Protein AF-A0A2K3MRW0-F1 (afdb_monomer)

pLDDT: mean 88.38, std 7.28, range [48.25, 97.25]

Organism: Trifolium pratense (NCBI:txid57577)

Structure (mmCIF, N/CA/C/O backbone):
data_AF-A0A2K3MRW0-F1
#
_entry.id   AF-A0A2K3MRW0-F1
#
loop_
_atom_site.group_PDB
_atom_site.id
_atom_site.type_symbol
_atom_site.label_atom_id
_atom_site.label_alt_id
_atom_site.label_comp_id
_atom_site.label_asym_id
_atom_site.label_entity_id
_atom_site.label_seq_id
_atom_site.pdbx_PDB_ins_code
_atom_site.Cartn_x
_atom_site.Cartn_y
_atom_site.Cartn_z
_atom_site.occupancy
_atom_site.B_iso_or_equiv
_atom_site.auth_seq_id
_atom_site.auth_comp_id
_atom_site.auth_asym_id
_atom_site.auth_atom_id
_atom_site.pdbx_PDB_model_num
ATOM 1 N N . GLY A 1 1 ? -11.853 4.883 1.555 1.00 48.25 1 GLY A N 1
ATOM 2 C CA . GLY A 1 1 ? -12.498 6.195 1.336 1.00 48.25 1 GLY A CA 1
ATOM 3 C C . GLY A 1 1 ? -14.006 6.086 1.156 1.00 48.25 1 GLY A C 1
ATOM 4 O O . GLY A 1 1 ? -14.474 5.828 0.050 1.00 48.25 1 GLY A O 1
ATOM 5 N N . LEU A 1 2 ? -14.776 6.266 2.235 1.00 55.50 2 LEU A N 1
ATOM 6 C CA . LEU A 1 2 ? -16.249 6.234 2.202 1.00 55.50 2 LEU A CA 1
ATOM 7 C C . LEU A 1 2 ? -16.868 7.570 1.743 1.00 55.50 2 LEU A C 1
ATOM 9 O O . LEU A 1 2 ? -18.012 7.593 1.295 1.00 55.50 2 LEU A O 1
ATOM 13 N N . THR A 1 3 ? -16.109 8.669 1.778 1.00 68.56 3 THR A N 1
ATOM 14 C CA . THR A 1 3 ? -16.558 10.002 1.349 1.00 68.56 3 THR A CA 1
ATOM 15 C C . THR A 1 3 ? -16.039 10.357 -0.047 1.00 68.56 3 THR A C 1
ATOM 17 O O . THR A 1 3 ? -15.028 9.829 -0.513 1.00 68.56 3 THR A O 1
ATOM 20 N N . LYS A 1 4 ? -16.738 11.269 -0.736 1.00 74.50 4 LYS A N 1
ATOM 21 C CA . LYS A 1 4 ? -16.298 11.817 -2.030 1.00 74.50 4 LYS A CA 1
ATOM 22 C C . LYS A 1 4 ? -14.935 12.514 -1.910 1.00 74.50 4 LYS A C 1
ATOM 24 O O . LYS A 1 4 ? -14.082 12.278 -2.754 1.00 74.50 4 LYS A O 1
ATOM 29 N N . ALA A 1 5 ? -14.725 13.270 -0.831 1.00 75.69 5 ALA A N 1
ATOM 30 C CA . ALA A 1 5 ? -13.462 13.948 -0.547 1.00 75.69 5 ALA A CA 1
ATOM 31 C C . ALA A 1 5 ? -12.292 12.958 -0.424 1.00 75.69 5 ALA A C 1
ATOM 33 O O . ALA A 1 5 ? -11.311 13.105 -1.140 1.00 75.69 5 ALA A O 1
ATOM 34 N N . ALA A 1 6 ? -12.443 11.881 0.360 1.00 72.12 6 ALA A N 1
ATOM 35 C CA . ALA A 1 6 ? -11.401 10.858 0.485 1.00 72.12 6 ALA A CA 1
ATOM 36 C C . ALA A 1 6 ? -11.100 10.168 -0.859 1.00 72.12 6 ALA A C 1
ATOM 38 O O . ALA A 1 6 ? -9.961 9.835 -1.164 1.00 72.12 6 ALA A O 1
ATOM 39 N N . LYS A 1 7 ? -12.120 9.952 -1.703 1.00 75.81 7 LYS A N 1
ATOM 40 C CA . LYS A 1 7 ? -11.913 9.387 -3.047 1.00 75.81 7 LYS A CA 1
ATOM 41 C C . LYS A 1 7 ? -11.152 10.341 -3.965 1.00 75.81 7 LYS A C 1
ATOM 43 O O . LYS A 1 7 ? -10.296 9.884 -4.710 1.00 75.81 7 LYS A O 1
ATOM 48 N N . GLU A 1 8 ? -11.482 11.629 -3.940 1.00 82.31 8 GLU A N 1
ATOM 49 C CA . GLU A 1 8 ? -10.808 12.655 -4.744 1.00 82.31 8 GLU A CA 1
ATOM 50 C C . GLU A 1 8 ? -9.364 12.870 -4.290 1.00 82.31 8 GLU A C 1
ATOM 52 O O . GLU A 1 8 ? -8.482 13.039 -5.125 1.00 82.31 8 GLU A O 1
ATOM 57 N N . GLU A 1 9 ? -9.123 12.797 -2.986 1.00 79.88 9 GLU A N 1
ATOM 58 C CA . GLU A 1 9 ? -7.805 12.882 -2.373 1.00 79.88 9 GLU A CA 1
ATOM 59 C C . GLU A 1 9 ? -6.891 11.726 -2.770 1.00 79.88 9 GLU A C 1
ATOM 61 O O . GLU A 1 9 ? -5.865 11.973 -3.400 1.00 79.88 9 GLU A O 1
ATOM 66 N N . HIS A 1 10 ? -7.292 10.473 -2.540 1.00 80.50 10 HIS A N 1
ATOM 67 C CA . HIS A 1 10 ? -6.483 9.334 -2.991 1.00 80.50 10 HIS A CA 1
ATOM 68 C C . HIS A 1 10 ? -6.375 9.267 -4.526 1.00 80.50 10 HIS A C 1
ATOM 70 O O . HIS A 1 10 ? -5.417 8.719 -5.070 1.00 80.50 10 HIS A O 1
ATOM 76 N N . ALA A 1 11 ? -7.337 9.834 -5.267 1.00 84.44 11 ALA A N 1
ATOM 77 C CA . ALA A 1 11 ? -7.241 9.923 -6.722 1.00 84.44 11 ALA A CA 1
ATOM 78 C C . ALA A 1 11 ? -6.112 10.857 -7.196 1.00 84.44 11 ALA A C 1
ATOM 80 O O . ALA A 1 11 ? -5.655 10.704 -8.334 1.00 84.44 11 ALA A O 1
ATOM 81 N N . ARG A 1 12 ? -5.630 11.785 -6.351 1.00 86.31 12 ARG A N 1
ATOM 82 C CA . ARG A 1 12 ? -4.502 12.677 -6.677 1.00 86.31 12 ARG A CA 1
ATOM 83 C C . ARG A 1 12 ? -3.200 11.912 -6.912 1.00 86.31 12 ARG A C 1
ATOM 85 O O . ARG A 1 12 ? -2.377 12.376 -7.698 1.00 86.31 12 ARG A O 1
ATOM 92 N N . ASP A 1 13 ? -3.060 10.730 -6.318 1.00 86.44 13 ASP A N 1
ATOM 93 C CA . ASP A 1 13 ? -1.867 9.887 -6.440 1.00 86.44 13 ASP A CA 1
ATOM 94 C C . ASP A 1 13 ? -1.918 8.944 -7.656 1.00 86.44 13 ASP A C 1
ATOM 96 O O . ASP A 1 13 ? -0.899 8.406 -8.102 1.00 86.44 13 ASP A O 1
ATOM 100 N N . LEU A 1 14 ? -3.088 8.777 -8.283 1.00 88.31 14 LEU A N 1
ATOM 101 C CA . LEU A 1 14 ? -3.245 7.898 -9.448 1.00 88.31 14 LEU A CA 1
ATOM 102 C C . LEU A 1 14 ? -2.317 8.241 -10.627 1.00 88.31 14 LEU A C 1
ATOM 104 O O . LEU A 1 14 ? -1.805 7.308 -11.251 1.00 88.31 14 LEU A O 1
ATOM 108 N N . PRO A 1 15 ? -2.061 9.517 -10.982 1.00 92.50 15 PRO A N 1
ATOM 109 C CA . PRO A 1 15 ? -1.161 9.846 -12.083 1.00 92.50 15 PRO A CA 1
ATOM 110 C C . PRO A 1 15 ? 0.269 9.334 -11.871 1.00 92.50 15 PRO A C 1
ATOM 112 O O . PRO A 1 15 ? 0.867 8.802 -12.811 1.00 92.50 15 PRO A O 1
ATOM 115 N N . ILE A 1 16 ? 0.819 9.451 -10.657 1.00 92.38 16 ILE A N 1
ATOM 116 C CA . ILE A 1 16 ? 2.178 8.973 -10.376 1.00 92.38 16 ILE A CA 1
ATOM 117 C C . ILE A 1 16 ? 2.229 7.443 -10.327 1.00 92.38 16 ILE A C 1
ATOM 119 O O . ILE A 1 16 ? 3.131 6.859 -10.932 1.00 92.38 16 ILE A O 1
ATOM 123 N N . MET A 1 17 ? 1.223 6.794 -9.731 1.00 92.44 17 MET A N 1
ATOM 124 C CA . MET A 1 17 ? 1.099 5.331 -9.710 1.00 92.44 17 MET A CA 1
ATOM 125 C C . MET A 1 17 ? 0.993 4.750 -11.125 1.00 92.44 17 MET A C 1
ATOM 127 O O . MET A 1 17 ? 1.690 3.792 -11.463 1.00 92.44 17 MET A O 1
ATOM 131 N N . ASN A 1 18 ? 0.173 5.360 -11.988 1.00 93.94 18 ASN A N 1
ATOM 132 C CA . ASN A 1 18 ? 0.067 4.968 -13.393 1.00 93.94 18 ASN A CA 1
ATOM 133 C C . ASN A 1 18 ? 1.393 5.180 -14.131 1.00 93.94 18 ASN A C 1
ATOM 135 O O . ASN A 1 18 ? 1.819 4.307 -14.880 1.00 93.94 18 ASN A O 1
ATOM 139 N N . GLY A 1 19 ? 2.088 6.294 -13.884 1.00 95.06 19 GLY A N 1
ATOM 140 C CA . GLY A 1 19 ? 3.411 6.537 -14.459 1.00 95.06 19 GLY A CA 1
ATOM 141 C C . GLY A 1 19 ? 4.438 5.467 -14.073 1.00 95.06 19 GLY A C 1
ATOM 142 O O . GLY A 1 19 ? 5.169 4.989 -14.935 1.00 95.06 19 GLY A O 1
ATOM 143 N N . ILE A 1 20 ? 4.470 5.054 -12.803 1.00 96.38 20 ILE A N 1
ATOM 144 C CA . ILE A 1 20 ? 5.330 3.960 -12.321 1.00 96.38 20 ILE A CA 1
ATOM 145 C C . ILE A 1 20 ? 4.968 2.646 -13.021 1.00 96.38 20 ILE A C 1
ATOM 147 O O . ILE A 1 20 ? 5.848 1.975 -13.558 1.00 96.38 20 ILE A O 1
ATOM 151 N N . LYS A 1 21 ? 3.674 2.310 -13.077 1.00 95.50 21 LYS A N 1
ATOM 152 C CA . LYS A 1 21 ? 3.171 1.100 -13.738 1.00 95.50 21 LYS A CA 1
ATOM 153 C C . LYS A 1 21 ? 3.593 1.021 -15.206 1.00 95.50 21 LYS A C 1
ATOM 155 O O . LYS A 1 21 ? 4.035 -0.033 -15.653 1.00 95.50 21 LYS A O 1
ATOM 160 N N . GLU A 1 22 ? 3.468 2.114 -15.956 1.00 96.75 22 GLU A N 1
ATOM 161 C CA . GLU A 1 22 ? 3.861 2.128 -17.369 1.00 96.75 22 GLU A CA 1
ATOM 162 C C . GLU A 1 22 ? 5.382 2.008 -17.558 1.00 96.75 22 GLU A C 1
ATOM 164 O O . GLU A 1 22 ? 5.828 1.367 -18.508 1.00 96.75 22 GLU A O 1
ATOM 169 N N . ILE A 1 23 ? 6.197 2.536 -16.635 1.00 96.25 23 ILE A N 1
ATOM 170 C CA . ILE A 1 23 ? 7.652 2.322 -16.676 1.00 96.25 23 ILE A CA 1
ATOM 171 C C . ILE A 1 23 ? 8.002 0.857 -16.403 1.00 96.25 23 ILE A C 1
ATOM 173 O O . ILE A 1 23 ? 8.838 0.307 -17.113 1.00 96.25 23 ILE A O 1
ATOM 177 N N . ILE A 1 24 ? 7.353 0.213 -15.428 1.00 95.81 24 ILE A N 1
ATOM 178 C CA . ILE A 1 24 ? 7.572 -1.213 -15.133 1.00 95.81 24 ILE A CA 1
ATOM 179 C C . ILE A 1 24 ? 7.279 -2.064 -16.374 1.00 95.81 24 ILE A C 1
ATOM 181 O O . ILE A 1 24 ? 8.138 -2.831 -16.798 1.00 95.81 24 ILE A O 1
ATOM 185 N N . LYS A 1 25 ? 6.130 -1.853 -17.028 1.00 94.94 25 LYS A N 1
ATOM 186 C CA . LYS A 1 25 ? 5.786 -2.547 -18.283 1.00 94.94 25 LYS A CA 1
ATOM 187 C C . LYS A 1 25 ? 6.810 -2.318 -19.396 1.00 94.94 25 LYS A C 1
ATOM 189 O O . LYS A 1 25 ? 7.074 -3.212 -20.191 1.00 94.94 25 LYS A O 1
ATOM 194 N N . SER A 1 26 ? 7.366 -1.108 -19.484 1.00 94.19 26 SER A N 1
ATOM 195 C CA . SER A 1 26 ? 8.417 -0.793 -20.456 1.00 94.19 26 SER A CA 1
ATOM 196 C C . SER A 1 26 ? 9.698 -1.578 -20.161 1.00 94.19 26 SER A C 1
ATOM 198 O O . SER A 1 26 ? 10.274 -2.182 -21.060 1.00 94.19 26 SER A O 1
ATOM 200 N N . ILE A 1 27 ? 10.116 -1.640 -18.893 1.00 95.19 27 ILE A N 1
ATOM 201 C CA . ILE A 1 27 ? 11.297 -2.403 -18.462 1.00 95.19 27 ILE A CA 1
ATOM 202 C C . ILE A 1 27 ? 11.160 -3.886 -18.823 1.00 95.19 27 ILE A C 1
ATOM 204 O O . ILE A 1 27 ? 12.131 -4.470 -19.296 1.00 95.19 27 ILE A O 1
ATOM 208 N N . GLU A 1 28 ? 9.969 -4.472 -18.666 1.00 93.19 28 GLU A N 1
ATOM 209 C CA . GLU A 1 28 ? 9.704 -5.885 -18.987 1.00 93.19 28 GLU A CA 1
ATOM 210 C C . GLU A 1 28 ? 9.984 -6.254 -20.453 1.00 93.19 28 GLU A C 1
ATOM 212 O O . GLU A 1 28 ? 10.284 -7.412 -20.742 1.00 93.19 28 GLU A O 1
ATOM 217 N N . VAL A 1 29 ? 9.902 -5.294 -21.382 1.00 94.12 29 VAL A N 1
ATOM 218 C CA . VAL A 1 29 ? 10.105 -5.531 -22.824 1.00 94.12 29 VAL A CA 1
ATOM 219 C C . VAL A 1 29 ? 11.438 -4.999 -23.356 1.00 94.12 29 VAL A C 1
ATOM 221 O O . VAL A 1 29 ? 11.782 -5.248 -24.513 1.00 94.12 29 VAL A O 1
ATOM 224 N N . LEU A 1 30 ? 12.186 -4.247 -22.545 1.00 94.12 30 LEU A N 1
ATOM 225 C CA . LEU A 1 30 ? 13.465 -3.662 -22.934 1.00 94.12 30 LEU A CA 1
ATOM 226 C C . LEU A 1 30 ? 14.606 -4.678 -22.804 1.00 94.12 30 LEU A C 1
ATOM 228 O O . LEU A 1 30 ? 14.680 -5.449 -21.850 1.00 94.12 30 LEU A O 1
ATOM 232 N N . ASP A 1 31 ? 15.555 -4.624 -23.740 1.00 92.88 31 ASP A N 1
ATOM 233 C CA . ASP A 1 31 ? 16.783 -5.409 -23.637 1.00 92.88 31 ASP A CA 1
ATOM 234 C C . ASP A 1 31 ? 17.651 -4.888 -22.485 1.00 92.88 31 ASP A C 1
ATOM 236 O O . ASP A 1 31 ? 18.083 -3.731 -22.499 1.00 92.88 31 ASP A O 1
ATOM 240 N N . SER A 1 32 ? 17.948 -5.763 -21.524 1.00 89.06 32 SER A N 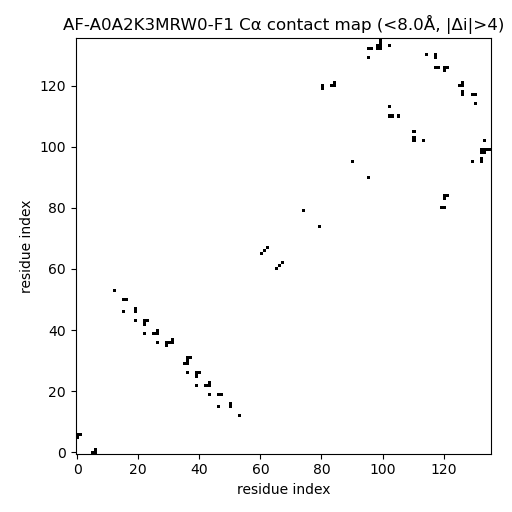1
ATOM 241 C CA . SER A 1 32 ? 18.778 -5.478 -20.348 1.00 89.06 32 SER A CA 1
ATOM 242 C C . SER A 1 32 ? 20.180 -4.939 -20.669 1.00 89.06 32 SER A C 1
ATOM 244 O O . SER A 1 32 ? 20.766 -4.234 -19.846 1.00 89.06 32 SER A O 1
ATOM 246 N N . GLY A 1 33 ? 20.712 -5.221 -21.866 1.00 89.81 33 GLY A N 1
ATOM 247 C CA . GLY A 1 33 ? 21.992 -4.685 -22.338 1.00 89.81 33 GLY A CA 1
ATOM 248 C C . GLY A 1 33 ? 21.921 -3.260 -22.904 1.00 89.81 33 GLY A C 1
ATOM 249 O O . GLY A 1 33 ? 22.958 -2.645 -23.160 1.00 89.81 33 GLY A O 1
ATOM 250 N N . SER A 1 34 ? 20.718 -2.717 -23.107 1.00 92.81 34 SER A N 1
ATOM 251 C CA . SER A 1 34 ? 20.515 -1.430 -23.775 1.00 92.81 34 SER A CA 1
ATOM 252 C C . SER A 1 34 ? 20.664 -0.222 -22.840 1.00 92.81 34 SER A C 1
ATOM 254 O O . SER A 1 34 ? 20.352 -0.267 -21.647 1.00 92.81 34 SER A O 1
ATOM 256 N N . SER A 1 35 ? 21.076 0.922 -23.400 1.00 91.50 35 SER A N 1
ATOM 257 C CA . SER A 1 35 ? 21.070 2.207 -22.682 1.00 91.50 35 SER A CA 1
ATOM 258 C C . SER A 1 35 ? 19.673 2.581 -22.183 1.00 91.50 35 SER A C 1
ATOM 260 O O . SER A 1 35 ? 19.541 3.129 -21.090 1.00 91.50 35 SER A O 1
ATOM 262 N N . ASN A 1 36 ? 18.645 2.230 -22.961 1.00 92.25 36 ASN A N 1
ATOM 263 C CA . ASN A 1 36 ? 17.245 2.521 -22.669 1.00 92.25 36 ASN A CA 1
ATOM 264 C C . ASN A 1 36 ? 16.750 1.759 -21.434 1.00 92.25 36 ASN A C 1
ATOM 266 O O . ASN A 1 36 ? 15.994 2.316 -20.646 1.00 92.25 36 ASN A O 1
ATOM 270 N N . TYR A 1 37 ? 17.203 0.519 -21.220 1.00 94.06 37 TYR A N 1
ATOM 271 C CA . TYR A 1 37 ? 16.880 -0.246 -20.012 1.00 94.06 37 TYR A CA 1
ATOM 272 C C . TYR A 1 37 ? 17.440 0.424 -18.755 1.00 94.06 37 TYR A C 1
ATOM 274 O O . TYR A 1 37 ? 16.726 0.625 -17.772 1.00 94.06 37 TYR A O 1
ATOM 282 N N . ARG A 1 38 ? 18.706 0.858 -18.802 1.00 93.56 38 ARG A N 1
ATOM 283 C CA . ARG A 1 38 ? 19.331 1.579 -17.683 1.00 93.56 38 ARG A CA 1
ATOM 284 C C . ARG A 1 38 ? 18.638 2.912 -17.398 1.00 93.56 38 ARG A C 1
ATOM 286 O O . ARG A 1 38 ? 18.447 3.260 -16.236 1.00 93.56 38 ARG A O 1
ATOM 293 N N . GLU A 1 39 ? 18.261 3.648 -18.438 1.00 95.56 39 GLU A N 1
ATOM 294 C CA . GLU A 1 39 ? 17.504 4.894 -18.298 1.00 95.56 39 GLU A CA 1
ATOM 295 C C . GLU A 1 39 ? 16.107 4.648 -17.709 1.00 95.56 39 GLU A C 1
ATOM 297 O O . GLU A 1 39 ? 15.689 5.361 -16.798 1.00 95.56 39 GLU A O 1
ATOM 302 N N . ALA A 1 40 ? 15.407 3.603 -18.155 1.00 95.69 40 ALA A N 1
ATOM 303 C CA . ALA A 1 40 ? 14.106 3.225 -17.613 1.00 95.69 40 ALA A CA 1
ATOM 304 C C . ALA A 1 40 ? 14.188 2.852 -16.123 1.00 95.69 40 ALA A C 1
ATOM 306 O O . ALA A 1 40 ? 13.349 3.301 -15.344 1.00 95.69 40 ALA A O 1
ATOM 307 N N . LEU A 1 41 ? 15.226 2.117 -15.701 1.00 95.94 41 LEU A N 1
ATOM 308 C CA . LEU A 1 41 ? 15.476 1.819 -14.285 1.00 95.94 41 LEU A CA 1
ATOM 309 C C . LEU A 1 41 ? 15.761 3.07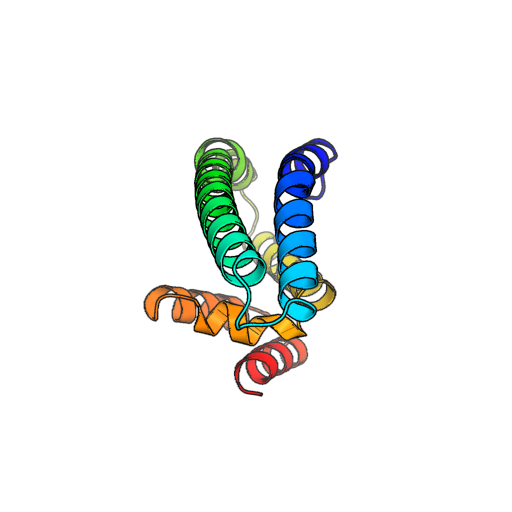8 -13.459 1.00 95.94 41 LEU A C 1
ATOM 311 O O . LEU A 1 41 ? 15.244 3.214 -12.349 1.00 95.94 41 LEU A O 1
ATOM 315 N N . TYR A 1 42 ? 16.556 4.009 -13.992 1.00 95.94 42 TYR A N 1
ATOM 316 C CA . TYR A 1 42 ? 16.810 5.286 -13.326 1.00 95.94 42 TYR A CA 1
ATOM 317 C C . TYR A 1 42 ? 15.508 6.078 -13.148 1.00 95.94 42 TYR A C 1
ATOM 319 O O . TYR A 1 42 ? 15.179 6.491 -12.038 1.00 95.94 42 TYR A O 1
ATOM 327 N N . ASN A 1 43 ? 14.714 6.195 -14.215 1.00 95.75 43 ASN A N 1
ATOM 328 C CA . ASN A 1 43 ? 13.419 6.870 -14.186 1.00 95.75 43 ASN A CA 1
ATOM 329 C C . ASN A 1 43 ? 12.434 6.201 -13.216 1.00 95.75 43 ASN A C 1
ATOM 331 O O . ASN A 1 43 ? 11.703 6.901 -12.511 1.00 95.75 43 ASN A O 1
ATOM 335 N N . LEU A 1 44 ? 12.425 4.865 -13.151 1.00 97.25 44 LEU A N 1
ATOM 336 C CA . LEU A 1 44 ? 11.633 4.115 -12.178 1.00 97.25 44 LEU A CA 1
ATOM 337 C C . LEU A 1 44 ? 12.044 4.482 -10.750 1.00 97.25 44 LEU A C 1
ATOM 339 O O . LEU A 1 44 ? 11.187 4.839 -9.947 1.00 97.25 44 LEU A O 1
ATOM 343 N N . SER A 1 45 ? 13.345 4.447 -10.450 1.00 97.00 45 SER A N 1
ATOM 344 C CA . SER A 1 45 ? 13.871 4.788 -9.125 1.00 97.00 45 SER A CA 1
ATOM 345 C C . SER A 1 45 ? 13.514 6.219 -8.719 1.00 97.00 45 SER A C 1
ATOM 347 O O . SER A 1 45 ? 12.996 6.432 -7.624 1.00 97.00 45 SER A O 1
ATOM 349 N N . THR A 1 46 ? 13.707 7.197 -9.609 1.00 96.62 46 THR A N 1
ATOM 350 C CA . THR A 1 46 ? 13.343 8.594 -9.340 1.00 96.62 46 THR A CA 1
ATOM 351 C C . THR A 1 46 ? 11.857 8.734 -9.023 1.00 96.62 46 THR A C 1
ATOM 353 O O . THR A 1 46 ? 11.507 9.379 -8.036 1.00 96.62 46 THR A O 1
ATOM 356 N N . ARG A 1 47 ? 10.975 8.103 -9.810 1.00 96.25 47 ARG A N 1
ATOM 357 C CA . ARG A 1 47 ? 9.528 8.180 -9.567 1.00 96.25 47 ARG A CA 1
ATOM 358 C C . ARG A 1 47 ? 9.095 7.458 -8.301 1.00 96.25 47 ARG A C 1
ATOM 360 O O . ARG A 1 47 ? 8.228 7.979 -7.611 1.00 96.25 47 ARG A O 1
ATOM 367 N N . LEU A 1 48 ? 9.690 6.310 -7.981 1.00 96.12 48 LEU A N 1
ATOM 368 C CA . LEU A 1 48 ? 9.422 5.604 -6.727 1.00 96.12 48 LEU A CA 1
ATOM 369 C C . LEU A 1 48 ? 9.810 6.459 -5.517 1.00 96.12 48 LEU A C 1
ATOM 371 O O . LEU A 1 48 ? 9.027 6.554 -4.580 1.00 96.12 48 LEU A O 1
ATOM 375 N N . ASN A 1 49 ? 10.956 7.144 -5.563 1.00 95.62 49 ASN A N 1
ATOM 376 C CA . ASN A 1 49 ? 11.368 8.055 -4.492 1.00 95.62 49 ASN A CA 1
ATOM 377 C C . ASN A 1 49 ? 10.398 9.236 -4.341 1.00 95.62 49 ASN A C 1
ATOM 379 O O . ASN A 1 49 ? 10.016 9.583 -3.226 1.00 95.62 49 ASN A O 1
ATOM 383 N N . SER A 1 50 ? 9.961 9.840 -5.453 1.00 94.94 50 SER A N 1
ATOM 384 C CA . SER A 1 50 ? 8.949 10.904 -5.412 1.00 94.94 50 SER A CA 1
ATOM 385 C C . SER A 1 50 ? 7.612 10.408 -4.865 1.00 94.94 50 SER A C 1
ATOM 387 O O . SER A 1 50 ? 6.998 11.095 -4.055 1.00 94.94 50 SER A O 1
ATOM 389 N N . PHE A 1 51 ? 7.180 9.212 -5.270 1.00 94.31 51 PHE A N 1
ATOM 390 C CA . PHE A 1 51 ? 5.945 8.607 -4.781 1.00 94.31 51 PHE A CA 1
ATOM 391 C C . PHE A 1 51 ? 6.021 8.295 -3.291 1.00 94.31 51 PHE A C 1
ATOM 393 O O . PHE A 1 51 ? 5.091 8.605 -2.558 1.00 94.31 51 PHE A O 1
ATOM 400 N N . GLN A 1 52 ? 7.152 7.770 -2.818 1.00 93.38 52 GLN A N 1
ATOM 401 C CA . GLN A 1 52 ? 7.369 7.531 -1.397 1.00 93.38 52 GLN A CA 1
ATOM 402 C C . GLN A 1 52 ? 7.227 8.822 -0.581 1.00 93.38 52 GLN A C 1
ATOM 404 O O . GLN A 1 52 ? 6.604 8.804 0.477 1.00 93.38 52 GLN A O 1
ATOM 409 N N . GLU A 1 53 ? 7.790 9.935 -1.055 1.00 93.88 53 GLU A N 1
ATOM 410 C CA . GLU A 1 53 ? 7.677 11.216 -0.355 1.00 93.88 53 GLU A CA 1
ATOM 411 C C . GLU A 1 53 ? 6.238 11.747 -0.349 1.00 93.88 53 GLU A C 1
ATOM 413 O O . GLU A 1 53 ? 5.762 12.213 0.684 1.00 93.88 53 GLU A O 1
ATOM 418 N N . GLN A 1 54 ? 5.511 11.590 -1.458 1.00 91.69 54 GLN A N 1
ATOM 419 C CA . GLN A 1 54 ? 4.082 11.910 -1.515 1.00 91.69 54 GLN A CA 1
ATOM 420 C C . GLN A 1 54 ? 3.261 11.056 -0.546 1.00 91.69 54 GLN A C 1
ATOM 422 O O . GLN A 1 54 ? 2.435 11.603 0.176 1.00 91.69 54 GLN A O 1
ATOM 427 N N . CYS A 1 55 ? 3.531 9.749 -0.451 1.00 90.75 55 CYS A N 1
ATOM 428 C CA . CYS A 1 55 ? 2.863 8.887 0.523 1.00 90.75 55 CYS A CA 1
ATOM 429 C C . CYS A 1 55 ? 3.124 9.341 1.963 1.00 90.75 55 CYS A C 1
ATOM 431 O O . CYS A 1 55 ? 2.194 9.370 2.759 1.00 90.75 55 CYS A O 1
ATOM 433 N N . LYS A 1 56 ? 4.363 9.719 2.314 1.00 92.31 56 LYS A N 1
ATOM 434 C CA . LYS A 1 56 ? 4.664 10.232 3.664 1.00 92.31 56 LYS A CA 1
ATOM 435 C C . LYS A 1 56 ? 3.882 11.501 3.974 1.00 92.31 56 LYS A C 1
ATOM 437 O O . LYS A 1 56 ? 3.333 11.617 5.063 1.00 92.31 56 LYS A O 1
ATOM 442 N N . GLN A 1 57 ? 3.844 12.434 3.025 1.00 91.62 57 GLN A N 1
ATOM 443 C CA . GLN A 1 57 ? 3.095 13.676 3.171 1.00 91.62 57 GLN A CA 1
ATOM 444 C C . GLN A 1 57 ? 1.598 13.392 3.346 1.00 91.62 57 GLN A C 1
ATOM 446 O O . GLN A 1 57 ? 0.986 13.925 4.263 1.00 91.62 57 GLN A O 1
ATOM 451 N N . HIS A 1 58 ? 1.039 12.496 2.532 1.00 89.00 58 HIS A N 1
ATOM 452 C CA . HIS A 1 58 ? -0.360 12.090 2.622 1.00 89.00 58 HIS A CA 1
ATOM 453 C C . HIS A 1 58 ? -0.694 11.434 3.972 1.00 89.00 58 HIS A C 1
ATOM 455 O O . HIS A 1 58 ? -1.669 11.817 4.609 1.00 89.00 58 HIS A O 1
ATOM 461 N N . PHE A 1 59 ? 0.147 10.521 4.470 1.00 90.19 59 PHE A N 1
ATOM 462 C CA . PHE A 1 59 ? -0.048 9.935 5.801 1.00 90.19 59 PHE A CA 1
ATOM 463 C C . PHE A 1 59 ? 0.054 10.971 6.923 1.00 90.19 59 PHE A C 1
ATOM 465 O O . PHE A 1 59 ? -0.695 10.892 7.890 1.00 90.19 59 PHE A O 1
ATOM 472 N N . MET A 1 60 ? 0.954 11.950 6.804 1.00 93.62 60 MET A N 1
ATOM 473 C CA . MET A 1 60 ? 1.065 13.033 7.782 1.00 93.62 60 MET A CA 1
ATOM 474 C C . MET A 1 60 ? -0.182 13.933 7.775 1.00 93.62 60 MET A C 1
ATOM 476 O O . MET A 1 60 ? -0.623 14.371 8.833 1.00 93.62 60 MET A O 1
ATOM 480 N N . GLU A 1 61 ? -0.767 14.195 6.604 1.00 90.31 61 GLU A N 1
ATOM 481 C CA . GLU A 1 61 ? -2.048 14.906 6.474 1.00 90.31 61 GLU A CA 1
ATOM 482 C C . GLU A 1 61 ? -3.185 14.115 7.132 1.00 90.31 61 GLU A C 1
ATOM 484 O O . GLU A 1 61 ? -3.929 14.666 7.941 1.00 90.31 61 GLU A O 1
ATOM 489 N N . GLU A 1 62 ? -3.277 12.807 6.876 1.00 89.06 62 GLU A N 1
ATOM 490 C CA . GLU A 1 62 ? -4.261 11.942 7.535 1.00 89.06 62 GLU A CA 1
ATOM 491 C C . GLU A 1 62 ? -4.070 11.911 9.061 1.00 89.06 62 GLU A C 1
ATOM 493 O O . GLU A 1 62 ? -5.046 11.993 9.805 1.00 89.06 62 GLU A O 1
ATOM 498 N N . GLU A 1 63 ? -2.829 11.839 9.544 1.00 91.62 63 GLU A N 1
ATOM 499 C CA . GLU A 1 63 ? -2.514 11.812 10.976 1.00 91.62 63 GLU A CA 1
ATOM 500 C C . GLU A 1 63 ? -2.878 13.125 11.682 1.00 91.62 63 GLU A C 1
ATOM 502 O O . GLU A 1 63 ? -3.365 13.102 12.812 1.00 91.62 63 G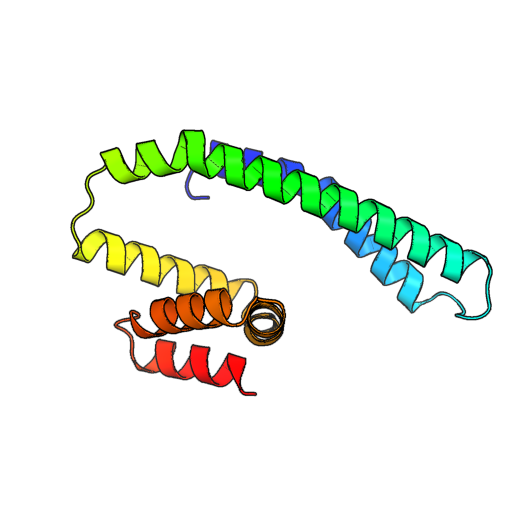LU A O 1
ATOM 507 N N . LEU A 1 64 ? -2.680 14.269 11.022 1.00 92.50 64 LEU A N 1
ATOM 508 C CA . LEU A 1 64 ? -2.954 15.586 11.601 1.00 92.50 64 LEU A CA 1
ATOM 509 C C . LEU A 1 64 ? -4.414 16.025 11.453 1.00 92.50 64 LEU A C 1
ATOM 511 O O . LEU A 1 64 ? -4.919 16.745 12.316 1.00 92.50 64 LEU A O 1
ATOM 515 N N . GLU A 1 65 ? -5.084 15.633 10.370 1.00 89.31 65 GLU A N 1
ATOM 516 C CA . GLU A 1 65 ? -6.413 16.145 10.027 1.00 89.31 65 GLU A CA 1
ATOM 517 C C . GLU A 1 65 ? -7.516 15.096 10.176 1.00 89.31 65 GLU A C 1
ATOM 519 O O . GLU A 1 65 ? -8.595 15.417 10.674 1.00 89.31 65 GLU A O 1
ATOM 524 N N . LEU A 1 66 ? -7.276 13.844 9.771 1.00 85.44 66 LEU A N 1
ATOM 525 C CA . LEU A 1 66 ? -8.318 12.816 9.705 1.00 85.44 66 LEU A CA 1
ATOM 526 C C . LEU A 1 66 ? -8.414 11.981 10.986 1.00 85.44 66 LEU A C 1
ATOM 528 O O . LEU A 1 66 ? -9.519 11.801 11.502 1.00 85.44 66 LEU A O 1
ATOM 532 N N . LEU A 1 67 ? -7.290 11.483 11.512 1.00 86.75 67 LEU A N 1
ATOM 533 C CA . LEU A 1 67 ? -7.285 10.647 12.717 1.00 86.75 67 LEU A CA 1
ATOM 534 C C . LEU A 1 67 ? -7.916 11.351 13.929 1.00 86.75 67 LEU A C 1
ATOM 536 O O . LEU A 1 67 ? -8.774 10.733 14.559 1.00 86.75 67 LEU A O 1
ATOM 540 N N . PRO A 1 68 ? -7.642 12.640 14.216 1.00 91.44 68 PRO A N 1
ATOM 541 C CA . PRO A 1 68 ? -8.278 13.321 15.343 1.00 91.44 68 PRO A CA 1
ATOM 542 C C . PRO A 1 68 ? -9.795 13.447 15.178 1.00 91.44 68 PRO A C 1
ATOM 544 O O . PRO A 1 68 ? -10.542 13.371 16.152 1.00 91.44 68 PRO A O 1
ATOM 547 N N . LEU A 1 69 ? -10.274 13.617 13.939 1.00 88.38 69 LEU A N 1
ATOM 548 C CA . LEU A 1 69 ? -11.708 13.632 13.656 1.00 88.38 69 LEU A CA 1
ATOM 549 C C . LEU A 1 69 ? -12.329 12.255 13.877 1.00 88.38 69 LEU A C 1
ATOM 551 O O . LEU A 1 69 ? -13.443 12.190 14.384 1.00 88.38 69 LEU A O 1
ATOM 555 N N . MET A 1 70 ? -11.628 11.173 13.523 1.00 83.56 70 MET A N 1
ATOM 556 C CA . MET A 1 70 ? -12.078 9.805 13.793 1.00 83.56 70 MET A CA 1
ATOM 557 C C . MET A 1 70 ? -12.106 9.500 15.293 1.00 83.56 70 MET A C 1
ATOM 559 O O . MET A 1 70 ? -13.090 8.944 15.773 1.00 83.56 70 MET A O 1
ATOM 563 N N . GLU A 1 71 ? -11.081 9.907 16.041 1.00 86.69 71 GLU A N 1
ATOM 564 C CA . GLU A 1 71 ? -11.029 9.758 17.501 1.00 86.69 71 GLU A CA 1
ATOM 565 C C . GLU A 1 71 ? -12.172 10.519 18.186 1.00 86.69 71 GLU A C 1
ATOM 567 O O . GLU A 1 71 ? -12.812 9.990 19.094 1.00 86.69 71 GLU A O 1
ATOM 572 N N . ALA A 1 72 ? -12.502 11.721 17.700 1.00 90.88 72 ALA A N 1
ATOM 573 C CA . ALA A 1 72 ? -13.615 12.524 18.208 1.00 90.88 72 ALA A CA 1
ATOM 574 C C . ALA A 1 72 ? -15.004 11.907 17.955 1.00 90.88 72 ALA A C 1
ATOM 576 O O . ALA A 1 72 ? -15.981 12.342 18.566 1.00 90.88 72 ALA A O 1
ATOM 577 N N . VAL A 1 73 ? -15.120 10.906 17.070 1.00 87.31 73 VAL A N 1
ATOM 578 C CA . VAL A 1 73 ? -16.365 10.131 16.911 1.00 87.31 73 VAL A CA 1
ATOM 579 C C . VAL A 1 73 ? -16.618 9.238 18.135 1.00 87.31 73 VAL A C 1
ATOM 581 O O . VAL A 1 73 ? -17.757 8.815 18.326 1.00 87.31 73 VAL A O 1
ATOM 584 N N . GLU A 1 74 ? -15.599 8.985 18.971 1.00 88.56 74 GLU A N 1
ATOM 585 C CA . GLU A 1 74 ? -15.677 8.167 20.191 1.00 88.56 74 GLU A CA 1
ATOM 586 C C . GLU A 1 74 ? -16.402 6.835 19.947 1.00 88.56 74 GLU A C 1
ATOM 588 O O . GLU A 1 74 ? -17.378 6.480 20.616 1.00 88.56 74 GLU A O 1
ATOM 593 N N . LEU A 1 75 ? -15.946 6.100 18.929 1.00 86.81 75 LEU A N 1
ATOM 594 C CA . LEU A 1 75 ? -16.510 4.80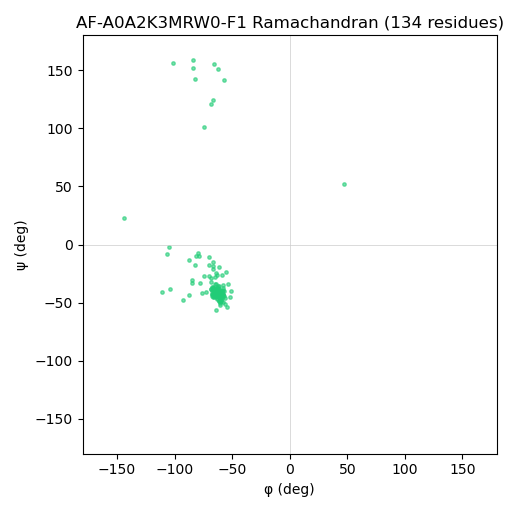1 18.588 1.00 86.81 75 LEU A CA 1
ATOM 595 C C . LEU A 1 75 ? -16.435 3.843 19.784 1.00 86.81 75 LEU A C 1
ATOM 597 O O . LEU A 1 75 ? -15.462 3.801 20.537 1.00 86.81 75 LEU A O 1
ATOM 601 N N . SER A 1 76 ? -17.486 3.039 19.961 1.00 90.50 76 SER A N 1
ATOM 602 C CA . SER A 1 76 ? -17.429 1.930 20.908 1.00 90.50 76 SER A CA 1
ATOM 603 C C . SER A 1 76 ? -16.404 0.903 20.430 1.00 90.50 76 SER A C 1
ATOM 605 O O . SER A 1 76 ? -16.179 0.742 19.229 1.00 90.50 76 SER A O 1
ATOM 607 N N . LYS A 1 77 ? -15.861 0.115 21.360 1.00 86.94 77 LYS A N 1
ATOM 608 C CA . LYS A 1 77 ? -14.939 -0.979 21.032 1.00 86.94 77 LYS A CA 1
ATOM 609 C C . LYS A 1 77 ? -15.497 -1.914 19.948 1.00 86.94 77 LYS A C 1
ATOM 611 O O . LYS A 1 77 ? -14.784 -2.340 19.049 1.00 86.94 77 LYS A O 1
ATOM 616 N N . GLU A 1 78 ? -16.793 -2.218 19.992 1.00 88.81 78 GLU A N 1
ATOM 617 C CA . GLU A 1 78 ? -17.457 -3.042 18.977 1.00 88.81 78 GLU A CA 1
ATOM 618 C C . GLU A 1 78 ? -17.597 -2.338 17.622 1.00 88.81 78 GLU A C 1
ATOM 620 O O . GLU A 1 78 ? -17.744 -3.004 16.598 1.00 88.81 78 GLU A O 1
ATOM 625 N N . GLN A 1 79 ? -17.656 -1.007 17.586 1.00 88.94 79 GLN A N 1
ATOM 626 C CA . GLN A 1 79 ? -17.651 -0.248 16.335 1.00 88.94 79 GLN A CA 1
ATOM 627 C C . GLN A 1 79 ? -16.246 -0.198 15.730 1.00 88.94 79 GLN A C 1
ATOM 629 O O . GLN A 1 79 ? -16.130 -0.443 14.532 1.00 88.94 79 GLN A O 1
ATOM 634 N N . ASP A 1 80 ? -15.210 0.005 16.546 1.00 85.62 80 ASP A N 1
ATOM 635 C CA . ASP A 1 80 ? -13.810 -0.049 16.108 1.00 85.62 80 ASP A CA 1
ATOM 636 C C . ASP A 1 80 ? -13.445 -1.415 15.527 1.00 85.62 80 ASP A C 1
ATOM 638 O O . ASP A 1 80 ? -12.925 -1.506 14.417 1.00 85.62 80 ASP A O 1
ATOM 642 N N . GLU A 1 81 ? -13.785 -2.499 16.230 1.00 86.44 81 GLU A N 1
ATOM 643 C CA . GLU A 1 81 ? -13.507 -3.857 15.751 1.00 86.44 81 GLU A CA 1
ATOM 644 C C . GLU A 1 81 ? -14.250 -4.160 14.438 1.00 86.44 81 GLU A C 1
ATOM 646 O O . GLU A 1 81 ? -13.677 -4.755 13.528 1.00 86.44 81 GLU A O 1
ATOM 651 N N . ARG A 1 82 ? -15.492 -3.680 14.278 1.00 87.69 82 ARG A N 1
ATOM 652 C CA . ARG A 1 82 ? -16.228 -3.805 13.006 1.00 87.69 82 ARG A CA 1
ATOM 653 C C . ARG A 1 82 ? -15.603 -2.981 11.882 1.00 87.69 82 ARG A C 1
ATOM 655 O O . ARG A 1 82 ? -15.598 -3.432 10.740 1.00 87.69 82 ARG A O 1
ATOM 662 N N . ALA A 1 83 ? -15.101 -1.784 12.177 1.00 86.38 83 ALA A N 1
ATOM 663 C CA . ALA A 1 83 ? -14.406 -0.962 11.191 1.00 86.38 83 ALA A CA 1
ATOM 664 C C . ALA A 1 83 ? -13.095 -1.632 10.745 1.00 86.38 83 ALA A C 1
ATOM 666 O O . ALA A 1 83 ? -12.814 -1.692 9.548 1.00 86.38 83 ALA A O 1
ATOM 667 N N . LEU A 1 84 ? -12.342 -2.217 11.681 1.00 86.12 84 LEU A N 1
ATOM 668 C CA . LEU A 1 84 ? -11.148 -3.009 11.382 1.00 86.12 84 LEU A CA 1
ATOM 669 C C . LEU A 1 84 ? -11.474 -4.225 10.498 1.00 86.12 84 LEU A C 1
ATOM 671 O O . LEU A 1 84 ? -10.778 -4.480 9.517 1.00 86.12 84 LEU A O 1
ATOM 675 N N . GLU A 1 85 ? -12.557 -4.947 10.785 1.00 87.12 85 GLU A N 1
ATOM 676 C CA . GLU A 1 85 ? -12.996 -6.078 9.956 1.00 87.12 85 GLU A CA 1
ATOM 677 C C . GLU A 1 85 ? -13.337 -5.663 8.518 1.00 87.12 85 GLU A C 1
ATOM 679 O O . GLU A 1 85 ? -12.978 -6.370 7.573 1.00 87.12 85 GLU A O 1
ATOM 684 N N . GLN A 1 86 ? -13.955 -4.492 8.337 1.00 87.44 86 GLN A N 1
ATOM 685 C CA . GLN A 1 86 ? -14.211 -3.930 7.008 1.00 87.44 86 GLN A CA 1
ATOM 686 C C . GLN A 1 86 ? -12.919 -3.576 6.266 1.00 87.44 86 GLN A C 1
ATOM 688 O O . GLN A 1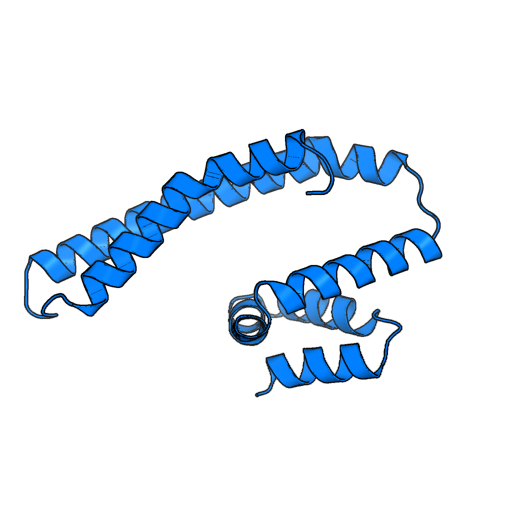 86 ? -12.855 -3.724 5.043 1.00 87.44 86 GLN A O 1
ATOM 693 N N . CYS A 1 87 ? -11.873 -3.141 6.976 1.00 85.06 87 CYS A N 1
ATOM 694 C CA . CYS A 1 87 ? -10.561 -2.954 6.362 1.00 85.06 87 CYS A CA 1
ATOM 695 C C . CYS A 1 87 ? -10.048 -4.275 5.778 1.00 85.06 87 CYS A C 1
ATOM 697 O O . CYS A 1 87 ? -9.575 -4.279 4.643 1.00 85.06 87 CYS A O 1
ATOM 699 N N . PHE A 1 88 ? -10.222 -5.404 6.473 1.00 85.06 88 PHE A N 1
ATOM 700 C CA . PHE A 1 88 ? -9.829 -6.711 5.937 1.00 85.06 88 PHE A CA 1
ATOM 701 C C . PHE A 1 88 ? -10.609 -7.110 4.679 1.00 85.06 88 PHE A C 1
ATOM 703 O O . PHE A 1 88 ? -9.992 -7.624 3.747 1.00 85.06 88 PHE A O 1
ATOM 710 N N . ASP A 1 89 ? -11.910 -6.808 4.585 1.00 84.75 89 ASP A N 1
ATOM 711 C CA . ASP A 1 89 ? -12.687 -7.048 3.355 1.00 84.75 89 ASP A CA 1
ATOM 712 C C . ASP A 1 89 ? -12.103 -6.276 2.161 1.00 84.75 89 ASP A C 1
ATOM 714 O O . ASP A 1 89 ? -11.911 -6.821 1.069 1.00 84.75 89 ASP A O 1
ATOM 718 N N . VAL A 1 90 ? -11.771 -5.000 2.373 1.00 83.81 90 VAL A N 1
ATOM 719 C CA . VAL A 1 90 ? -11.174 -4.152 1.332 1.00 83.81 90 VAL A CA 1
ATOM 720 C C . VAL A 1 90 ? -9.782 -4.653 0.955 1.00 83.81 90 VAL A C 1
ATOM 722 O O . VAL A 1 90 ? -9.464 -4.746 -0.234 1.00 83.81 90 VAL A O 1
ATOM 725 N N . MET A 1 91 ? -8.949 -5.005 1.934 1.00 79.88 91 MET A N 1
ATOM 726 C CA . MET A 1 91 ? -7.603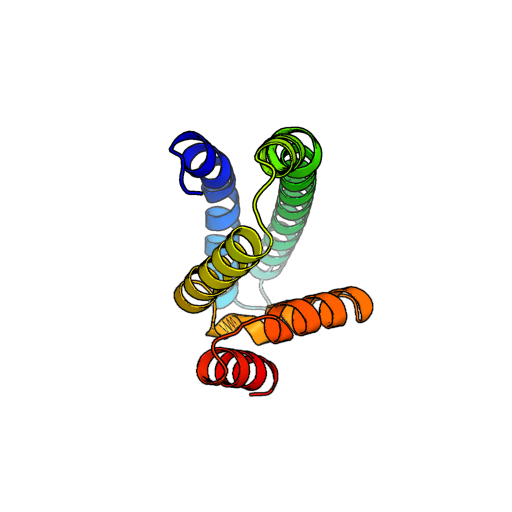 -5.525 1.690 1.00 79.88 91 MET A CA 1
ATOM 727 C C . MET A 1 91 ? -7.637 -6.844 0.918 1.00 79.88 91 MET A C 1
ATOM 729 O O . MET A 1 91 ? -6.913 -6.997 -0.068 1.00 79.88 91 MET A O 1
ATOM 733 N N . GLN A 1 92 ? -8.526 -7.762 1.300 1.00 80.44 92 GLN A N 1
ATOM 734 C CA . GLN A 1 92 ? -8.706 -9.032 0.606 1.00 80.44 92 GLN A CA 1
ATOM 735 C C . GLN A 1 92 ? -9.132 -8.818 -0.852 1.00 80.44 92 GLN A C 1
ATOM 737 O O . GLN A 1 92 ? -8.578 -9.450 -1.756 1.00 80.44 92 GLN A O 1
ATOM 742 N N . ALA A 1 93 ? -10.076 -7.905 -1.093 1.00 80.81 93 ALA A N 1
ATOM 743 C CA . ALA A 1 93 ? -10.584 -7.616 -2.430 1.00 80.81 93 ALA A CA 1
ATOM 744 C C . ALA A 1 93 ? -9.553 -6.937 -3.345 1.00 80.81 93 ALA A C 1
ATOM 746 O O . ALA A 1 93 ? -9.624 -7.086 -4.564 1.00 80.81 93 ALA A O 1
ATOM 747 N N . THR A 1 94 ? -8.617 -6.172 -2.781 1.00 77.38 94 THR A N 1
ATOM 748 C CA . THR A 1 94 ? -7.733 -5.302 -3.571 1.00 77.38 94 THR A CA 1
ATOM 749 C C . THR A 1 94 ? -6.315 -5.845 -3.729 1.00 77.38 94 THR A C 1
ATOM 751 O O . THR A 1 94 ? -5.742 -5.714 -4.807 1.00 77.38 94 THR A O 1
ATOM 754 N N . HIS A 1 95 ? -5.747 -6.472 -2.695 1.00 72.69 95 HIS A N 1
ATOM 755 C CA . HIS A 1 95 ? -4.323 -6.826 -2.668 1.00 72.69 95 HIS A CA 1
ATOM 756 C C . HIS A 1 95 ? -4.043 -8.164 -1.960 1.00 72.69 95 HIS A C 1
ATOM 758 O O . HIS A 1 95 ? -2.920 -8.384 -1.514 1.00 72.69 95 HIS A O 1
ATOM 764 N N . SER A 1 96 ? -5.018 -9.081 -1.864 1.00 75.81 96 SER A N 1
ATOM 765 C CA . SER A 1 96 ? -4.843 -10.370 -1.160 1.00 75.81 96 SER A CA 1
ATOM 766 C C . SER A 1 96 ? -3.609 -11.155 -1.612 1.00 75.81 96 SER A C 1
ATOM 768 O O . SER A 1 96 ? -2.841 -11.607 -0.771 1.00 75.81 96 SER A O 1
ATOM 770 N N . GLY A 1 97 ? -3.365 -11.264 -2.922 1.00 82.12 97 GLY A N 1
ATOM 771 C CA . GLY A 1 97 ? -2.177 -11.943 -3.462 1.00 82.12 97 GLY A CA 1
ATOM 772 C C . GLY A 1 97 ? -0.849 -11.209 -3.229 1.00 82.12 97 GLY A C 1
ATOM 773 O O . GLY A 1 97 ? 0.210 -11.778 -3.465 1.00 82.12 97 GLY A O 1
ATOM 774 N N . LEU A 1 98 ? -0.893 -9.954 -2.775 1.00 86.69 98 LEU A N 1
ATOM 775 C CA . LEU A 1 98 ? 0.282 -9.135 -2.473 1.00 86.69 98 LEU A CA 1
ATOM 776 C C . LEU A 1 98 ? 0.538 -8.999 -0.966 1.00 86.69 98 LEU A C 1
ATOM 778 O O . LEU A 1 98 ? 1.521 -8.375 -0.573 1.00 86.69 98 LEU A O 1
ATOM 782 N N . LEU A 1 99 ? -0.321 -9.586 -0.126 1.00 85.75 99 LEU A N 1
ATOM 783 C CA . LEU A 1 99 ? -0.253 -9.456 1.329 1.00 85.75 99 LEU A CA 1
ATOM 784 C C . LEU A 1 99 ? 1.090 -9.939 1.890 1.00 85.75 99 LEU A C 1
ATOM 786 O O . LEU A 1 99 ? 1.687 -9.256 2.718 1.00 85.75 99 LEU A O 1
ATOM 790 N N . LYS A 1 100 ? 1.598 -11.068 1.390 1.00 89.06 100 LYS A N 1
ATOM 791 C CA . LYS A 1 100 ? 2.926 -11.586 1.731 1.00 89.06 100 LYS A CA 1
ATOM 792 C C . LYS A 1 100 ? 4.028 -10.563 1.479 1.00 89.06 100 LYS A C 1
ATOM 794 O O . LYS A 1 100 ? 4.766 -10.221 2.395 1.00 89.06 100 LYS A O 1
ATOM 799 N N . PHE A 1 101 ? 4.084 -10.018 0.264 1.00 88.25 101 PHE A N 1
ATOM 800 C CA . PHE A 1 101 ? 5.093 -9.029 -0.116 1.00 88.25 101 PHE A CA 1
ATOM 801 C C .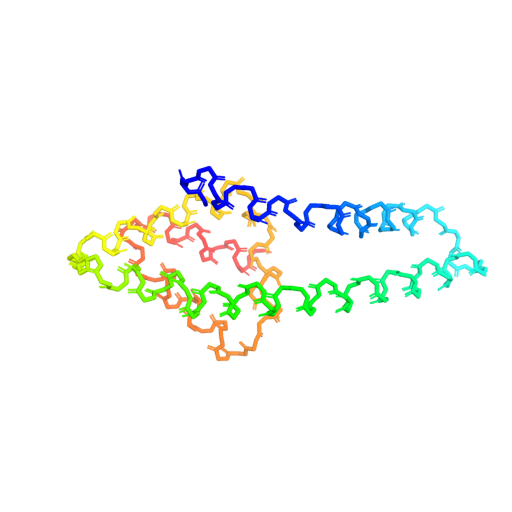 PHE A 1 101 ? 4.999 -7.751 0.721 1.00 88.25 101 PHE A C 1
ATOM 803 O O . PHE A 1 101 ? 6.025 -7.163 1.057 1.00 88.25 101 PHE A O 1
ATOM 810 N N . LEU A 1 102 ? 3.780 -7.331 1.081 1.00 85.88 102 LEU A N 1
ATOM 811 C CA . LEU A 1 102 ? 3.578 -6.203 1.986 1.00 85.88 102 LEU A CA 1
ATOM 812 C C . LEU A 1 102 ? 4.221 -6.486 3.347 1.00 85.88 102 LEU A C 1
ATOM 814 O O . LEU A 1 102 ? 5.015 -5.676 3.812 1.00 85.88 102 LEU A O 1
ATOM 818 N N . VAL A 1 103 ? 3.909 -7.630 3.961 1.00 89.38 103 VAL A N 1
ATOM 819 C CA . VAL A 1 103 ? 4.415 -7.998 5.293 1.00 89.38 103 VAL A CA 1
ATOM 820 C C . VAL A 1 103 ? 5.932 -8.207 5.283 1.00 89.38 103 VAL A C 1
ATOM 822 O O . VAL A 1 103 ? 6.612 -7.741 6.194 1.00 89.38 103 VAL A O 1
ATOM 825 N N . GLU A 1 104 ? 6.479 -8.838 4.243 1.00 90.31 104 GLU A N 1
ATOM 826 C CA . GLU A 1 104 ? 7.927 -9.029 4.061 1.00 90.31 104 GLU A CA 1
ATOM 827 C C . GLU A 1 104 ? 8.687 -7.706 3.871 1.00 90.31 104 GLU A C 1
ATOM 829 O O . GLU A 1 104 ? 9.863 -7.611 4.224 1.00 90.31 104 GLU A O 1
ATOM 834 N N . GLY A 1 105 ? 8.027 -6.677 3.332 1.00 88.56 105 GLY A N 1
ATOM 835 C CA . GLY A 1 105 ? 8.603 -5.344 3.149 1.00 88.56 105 GLY A CA 1
ATOM 836 C C . GLY A 1 105 ? 8.647 -4.487 4.419 1.00 88.56 105 GLY A C 1
ATOM 837 O O . GLY A 1 105 ? 9.265 -3.420 4.410 1.00 88.56 105 GLY A O 1
ATOM 838 N N . LEU A 1 106 ? 7.997 -4.915 5.506 1.00 90.62 106 LEU A N 1
ATOM 839 C CA . LEU A 1 106 ? 7.939 -4.169 6.762 1.00 90.62 106 LEU A CA 1
ATOM 840 C C . LEU A 1 106 ? 9.162 -4.427 7.648 1.00 90.62 106 LEU A C 1
ATOM 842 O O . LEU A 1 106 ? 9.838 -5.452 7.571 1.00 90.62 106 LEU A O 1
ATOM 846 N N . SER A 1 107 ? 9.414 -3.498 8.576 1.00 94.44 107 SER A N 1
ATOM 847 C CA . SER A 1 107 ? 10.329 -3.774 9.684 1.00 94.44 107 SER A CA 1
ATOM 848 C C . SER A 1 107 ? 9.769 -4.921 10.544 1.00 94.44 107 SER A C 1
ATOM 850 O O . SER A 1 107 ? 8.547 -5.029 10.672 1.00 94.44 107 SER A O 1
ATOM 852 N N . PRO A 1 108 ? 10.604 -5.735 11.221 1.00 93.81 108 PRO A N 1
ATOM 853 C CA . PRO A 1 108 ? 10.103 -6.816 12.076 1.00 93.81 108 PRO A CA 1
ATOM 854 C C . PRO A 1 108 ? 9.089 -6.344 13.129 1.00 93.81 108 PRO A C 1
ATOM 856 O O . PRO A 1 108 ? 8.141 -7.053 13.453 1.00 93.81 108 PRO A O 1
ATOM 859 N N . LYS A 1 109 ? 9.260 -5.118 13.643 1.00 94.69 109 LYS A N 1
ATOM 860 C CA . LYS A 1 109 ? 8.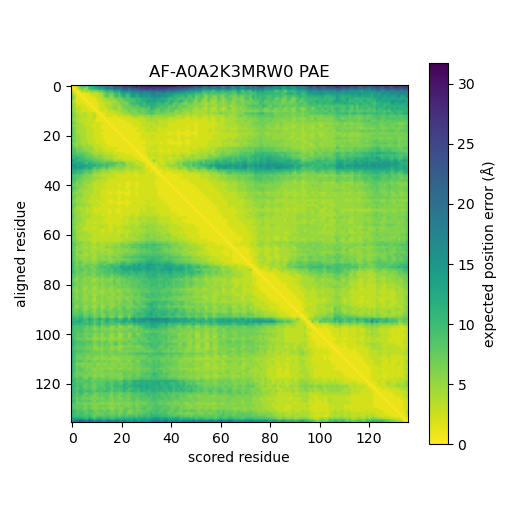339 -4.514 14.611 1.00 94.69 109 LYS A CA 1
ATOM 861 C C . LYS A 1 109 ? 6.979 -4.208 13.987 1.00 94.69 109 LYS A C 1
ATOM 863 O O . LYS A 1 109 ? 5.959 -4.455 14.622 1.00 94.69 109 LYS A O 1
ATOM 868 N N . ASP A 1 110 ? 6.958 -3.651 12.782 1.00 92.62 110 ASP A N 1
ATOM 869 C CA . ASP A 1 110 ? 5.708 -3.269 12.124 1.00 92.62 110 ASP A CA 1
ATOM 870 C C . ASP A 1 110 ? 4.993 -4.482 11.527 1.00 92.62 110 ASP A C 1
ATOM 872 O O . ASP A 1 110 ? 3.772 -4.561 11.615 1.00 92.62 110 ASP A O 1
ATOM 876 N N . ALA A 1 111 ? 5.744 -5.479 11.048 1.00 92.38 111 ALA A N 1
ATOM 877 C CA . ALA A 1 111 ? 5.201 -6.778 10.664 1.00 92.38 111 ALA A CA 1
ATOM 878 C C . ALA A 1 111 ? 4.462 -7.447 11.835 1.00 92.38 111 ALA A C 1
ATOM 880 O O . ALA A 1 111 ? 3.340 -7.915 11.659 1.00 92.38 111 ALA A O 1
ATOM 881 N N . MET A 1 112 ? 5.033 -7.430 13.048 1.00 92.94 112 MET A N 1
ATOM 882 C CA . MET A 1 112 ? 4.352 -7.991 14.221 1.00 92.94 112 MET A CA 1
ATOM 883 C C . MET A 1 112 ? 3.075 -7.237 14.586 1.00 92.94 112 MET A C 1
ATOM 885 O O . MET A 1 112 ? 2.054 -7.880 14.794 1.00 92.94 112 MET A O 1
ATOM 889 N N . LYS A 1 113 ? 3.086 -5.897 14.579 1.00 92.06 113 LYS A N 1
ATOM 890 C CA . LYS A 1 113 ? 1.851 -5.119 14.795 1.00 92.06 113 LYS A CA 1
ATOM 891 C C . LYS A 1 113 ? 0.776 -5.474 13.770 1.00 92.06 113 LYS A C 1
ATOM 893 O O . LYS A 1 113 ? -0.403 -5.532 14.095 1.00 92.06 113 LYS A O 1
ATOM 898 N N . TYR A 1 114 ? 1.181 -5.691 12.524 1.00 89.19 114 TYR A N 1
ATOM 899 C CA . TYR A 1 114 ? 0.265 -6.046 11.454 1.00 89.19 114 TYR A CA 1
ATOM 900 C C . TYR A 1 114 ? -0.343 -7.447 11.661 1.00 89.19 114 TYR A C 1
ATOM 902 O O . TYR A 1 114 ? -1.545 -7.635 11.476 1.00 89.19 114 TYR A O 1
ATOM 910 N N . LEU A 1 115 ? 0.455 -8.413 12.129 1.00 90.25 115 LEU A N 1
ATOM 911 C CA . LEU A 1 115 ? -0.037 -9.732 12.542 1.00 90.25 115 LEU A CA 1
ATOM 912 C C . LEU A 1 115 ? -0.969 -9.651 13.761 1.00 90.25 115 LEU A C 1
ATOM 914 O O . LEU A 1 115 ? -1.988 -10.342 13.786 1.00 90.25 115 LEU A O 1
ATOM 918 N N . ASP A 1 116 ? -0.670 -8.782 14.730 1.00 91.75 116 ASP A N 1
ATOM 919 C CA . ASP A 1 116 ? -1.542 -8.539 15.882 1.00 91.75 116 ASP A CA 1
ATOM 920 C C . ASP A 1 116 ? -2.910 -8.014 15.419 1.00 91.75 116 ASP A C 1
ATOM 922 O O . ASP A 1 116 ? -3.937 -8.530 15.857 1.00 91.75 116 ASP A O 1
ATOM 926 N N . LEU A 1 117 ? -2.951 -7.076 14.463 1.00 89.69 117 LEU A N 1
ATOM 927 C CA . LEU A 1 117 ? -4.206 -6.595 13.871 1.00 89.69 117 LEU A CA 1
ATOM 928 C C . LEU A 1 117 ? -4.999 -7.729 13.210 1.00 89.69 117 LEU A C 1
ATOM 930 O O . LEU A 1 117 ? -6.199 -7.848 13.448 1.00 89.69 117 LEU A O 1
ATOM 934 N N . ILE A 1 118 ? -4.344 -8.595 12.427 1.00 89.19 118 ILE A N 1
ATOM 935 C CA . ILE A 1 118 ? -4.993 -9.774 11.825 1.00 89.19 118 ILE A CA 1
ATOM 936 C C . ILE A 1 118 ? -5.586 -10.686 12.906 1.00 89.19 118 ILE A C 1
ATOM 938 O O . ILE A 1 118 ? -6.702 -11.181 12.747 1.00 89.19 118 ILE A O 1
ATOM 942 N N . SER A 1 119 ? -4.872 -10.876 14.020 1.00 88.38 119 SER A N 1
ATOM 943 C CA . SER A 1 119 ? -5.326 -11.712 15.137 1.00 88.38 119 SER A CA 1
ATOM 944 C C . SER A 1 119 ? -6.546 -11.150 15.878 1.00 88.38 119 SER A C 1
ATOM 946 O O . SER A 1 119 ? -7.243 -11.894 16.566 1.00 88.38 119 SER A O 1
ATOM 948 N N . MET A 1 120 ? -6.836 -9.853 15.718 1.00 86.56 120 MET A N 1
ATOM 949 C CA . MET A 1 120 ? -8.028 -9.210 16.277 1.00 86.56 120 MET A CA 1
ATOM 950 C C . MET A 1 120 ? -9.298 -9.460 15.447 1.00 86.56 120 MET A C 1
ATOM 952 O O . MET A 1 120 ? -10.386 -9.089 15.885 1.00 86.56 120 MET A O 1
ATOM 956 N N . CYS A 1 121 ? -9.199 -10.082 14.266 1.00 86.06 121 CYS A N 1
ATOM 957 C CA . CYS A 1 121 ? -10.363 -10.421 13.449 1.00 86.06 121 CYS A CA 1
ATOM 958 C C . CYS A 1 121 ? -11.231 -11.486 14.145 1.00 86.06 121 CYS A C 1
ATOM 960 O O . CYS A 1 121 ? -10.747 -12.574 14.466 1.00 86.06 121 CYS A O 1
ATOM 962 N N . ARG A 1 122 ? -12.526 -11.205 14.364 1.00 85.44 122 ARG A N 1
ATOM 963 C CA . ARG A 1 122 ? -13.427 -12.145 15.059 1.00 85.44 122 ARG A CA 1
ATOM 964 C C . ARG A 1 122 ? -13.813 -13.335 14.179 1.00 85.44 122 ARG A C 1
ATOM 966 O O . ARG A 1 122 ? -14.119 -14.411 14.694 1.00 85.44 122 ARG A O 1
ATOM 973 N N . ASP A 1 123 ? -13.809 -13.142 12.862 1.00 88.50 123 ASP A N 1
ATOM 974 C CA . ASP A 1 123 ? -14.017 -14.205 11.882 1.00 88.50 123 ASP A CA 1
ATOM 975 C C . ASP A 1 123 ? -12.761 -15.081 11.792 1.00 88.50 123 ASP A C 1
ATOM 977 O O . ASP A 1 123 ? -11.755 -14.739 11.164 1.00 88.50 123 ASP A O 1
ATOM 981 N N . ARG A 1 124 ? -12.836 -16.241 12.445 1.00 88.00 124 ARG A N 1
ATOM 982 C CA . ARG A 1 124 ? -11.719 -17.176 12.541 1.00 88.00 124 ARG A CA 1
ATOM 983 C C . ARG A 1 124 ? -11.297 -17.747 11.191 1.00 88.00 124 ARG A C 1
ATOM 985 O O . ARG A 1 124 ? -10.099 -17.888 10.960 1.00 88.00 124 ARG A O 1
ATOM 992 N N . GLU A 1 125 ? -12.243 -18.064 10.310 1.00 89.44 125 GLU A N 1
ATOM 993 C CA . GLU A 1 125 ? -11.919 -18.622 8.992 1.00 89.44 125 GLU A CA 1
ATOM 994 C C . GLU A 1 125 ? -11.169 -17.588 8.150 1.00 89.44 125 GLU A C 1
ATOM 996 O O . GLU A 1 125 ? -10.170 -17.899 7.497 1.00 89.44 125 GLU A O 1
ATOM 1001 N N . ARG A 1 126 ? -11.606 -16.329 8.224 1.00 87.31 126 ARG A N 1
ATOM 1002 C CA . ARG A 1 126 ? -10.957 -15.207 7.545 1.00 87.31 126 ARG A CA 1
ATOM 1003 C C . ARG A 1 126 ? -9.568 -14.914 8.101 1.00 87.31 126 ARG A C 1
ATOM 1005 O O . ARG A 1 126 ? -8.635 -14.728 7.322 1.00 87.31 126 ARG A O 1
ATOM 1012 N N . MET A 1 127 ? -9.414 -14.890 9.422 1.00 89.44 127 MET A N 1
ATOM 1013 C CA . MET A 1 127 ? -8.107 -14.748 10.066 1.00 89.44 127 MET A CA 1
ATOM 1014 C C . MET A 1 127 ? -7.145 -15.848 9.594 1.00 89.44 127 MET A C 1
ATOM 1016 O O . MET A 1 127 ? -6.040 -15.546 9.147 1.00 89.44 127 MET A O 1
ATOM 1020 N N . GLU A 1 128 ? -7.568 -17.115 9.653 1.00 90.69 128 GLU A N 1
ATOM 1021 C CA . GLU A 1 128 ? -6.759 -18.259 9.215 1.00 90.69 128 GLU A CA 1
ATOM 1022 C C . GLU A 1 128 ? -6.392 -18.147 7.726 1.00 90.69 128 GLU A C 1
ATOM 1024 O O . GLU A 1 128 ? -5.241 -18.388 7.353 1.00 90.69 128 GLU A O 1
ATOM 1029 N N . TYR A 1 129 ? -7.327 -17.703 6.880 1.00 89.38 129 TYR A N 1
ATOM 1030 C CA . TYR A 1 129 ? -7.065 -17.424 5.468 1.00 89.38 129 TYR A CA 1
ATOM 1031 C C . TYR A 1 129 ? -5.994 -16.338 5.274 1.00 89.38 129 TYR A C 1
ATOM 1033 O O . TYR A 1 129 ? -5.047 -16.552 4.520 1.00 89.38 129 TYR A O 1
ATOM 1041 N N . MET A 1 130 ? -6.100 -15.195 5.962 1.00 88.00 130 MET A N 1
ATOM 1042 C CA . MET A 1 130 ? -5.123 -14.101 5.852 1.00 88.00 130 MET A CA 1
ATOM 1043 C C . MET A 1 130 ? -3.730 -14.517 6.331 1.00 88.00 130 MET A C 1
ATOM 1045 O O . MET A 1 130 ? -2.741 -14.197 5.677 1.00 88.00 130 MET A O 1
ATOM 1049 N N . LEU A 1 131 ? -3.641 -15.268 7.433 1.00 89.12 131 LEU A N 1
ATOM 1050 C CA . LEU A 1 131 ? -2.368 -15.800 7.925 1.00 89.12 131 LEU A CA 1
ATOM 1051 C C . LEU A 1 131 ? -1.740 -16.770 6.922 1.00 89.12 131 LEU A C 1
ATOM 1053 O O . LEU A 1 131 ? -0.535 -16.720 6.683 1.00 89.12 131 LEU A O 1
ATOM 1057 N N . ARG A 1 132 ? -2.554 -17.619 6.289 1.00 89.44 132 ARG A N 1
ATOM 1058 C CA . ARG A 1 132 ? -2.077 -18.543 5.259 1.00 89.44 132 ARG A CA 1
ATOM 1059 C C . ARG A 1 132 ? -1.519 -17.803 4.041 1.00 89.44 132 ARG A C 1
ATOM 1061 O O . ARG A 1 132 ? -0.447 -18.166 3.573 1.00 89.44 132 ARG A O 1
ATOM 1068 N N . MET A 1 133 ? -2.173 -16.722 3.610 1.00 86.12 133 MET A N 1
ATOM 1069 C CA . MET A 1 133 ? -1.702 -15.861 2.512 1.00 86.12 133 MET A CA 1
ATOM 1070 C C . MET A 1 133 ? -0.349 -15.183 2.778 1.00 86.12 133 MET A C 1
ATOM 1072 O O . MET A 1 133 ? 0.272 -14.702 1.838 1.00 86.12 133 MET A O 1
ATOM 1076 N N . ILE A 1 134 ? 0.092 -15.089 4.037 1.00 86.19 134 ILE A N 1
ATOM 1077 C CA . ILE A 1 134 ? 1.414 -14.546 4.391 1.00 86.19 134 ILE A CA 1
ATOM 1078 C C . ILE A 1 134 ? 2.495 -15.633 4.294 1.00 86.19 134 ILE A C 1
ATOM 1080 O O . ILE A 1 134 ? 3.651 -15.331 4.006 1.00 86.19 134 ILE A O 1
ATOM 1084 N N . ILE A 1 135 ? 2.135 -16.895 4.541 1.00 83.62 135 ILE A N 1
ATOM 1085 C CA . ILE A 1 135 ? 3.076 -18.024 4.582 1.00 83.62 135 ILE A CA 1
ATOM 1086 C C . ILE A 1 135 ? 3.272 -18.637 3.187 1.00 83.62 135 ILE A C 1
ATOM 1088 O O . ILE A 1 135 ? 4.405 -18.948 2.811 1.00 83.62 135 ILE A O 1
ATOM 1092 N N . GLU A 1 136 ? 2.181 -18.824 2.440 1.00 71.19 136 GLU A N 1
ATOM 1093 C CA . GLU A 1 136 ? 2.166 -19.407 1.086 1.00 71.19 136 GLU A CA 1
ATOM 1094 C C . GLU A 1 136 ? 2.725 -18.423 0.049 1.00 71.19 136 GLU A C 1
ATOM 1096 O O . GLU A 1 136 ? 3.721 -18.771 -0.630 1.00 71.19 136 GLU A O 1
#

Secondary structure (DSSP, 8-state):
--SHHHHHHHHTTHHHHHHHHHHHHHHHHS-TTSHHHHHHHHHHHHHHHHHHHHHHHHHHHIIIIIHHHHHTT---HHHHHHHHHHHHHHHHHHHGGGHHHHHHTS-HHHHHHHHHHHHT-S-HHHHHHHHHHHH-

Nearest PDB structures (foldseek):
  6jqa-assembly1_B  TM=8.976E-01  e=8.137E+00  Onion yellows phytoplasma OY-W
  6jqa-assembly1_A  TM=6.302E-01  e=3.644E+00  Onion yellows phytoplasma OY-W

Mean predicted aligned error: 5.84 Å

Radius of gyration: 18.48 Å; Cα contacts (8 Å, |Δi|>4): 55; chains: 1; bounding box: 40×36×45 Å

Sequence (136 aa):
GLTKAAKEEHARDLPIMNGIKEIIKSIEVLDSGSSNYREA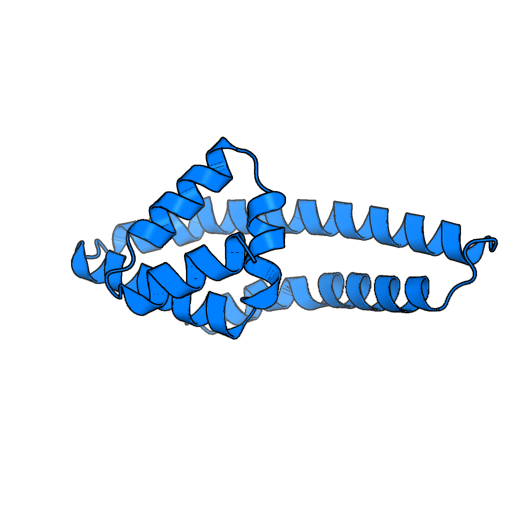LYNLSTRLNSFQEQCKQHFMEEELELLPLMEAVELSKEQDERALEQCFDVMQATHSGLLKFLVEGLSPKDAMKYLDLISMCRDRERMEYMLRMIIE

Solvent-accessible surface area (backbone atoms only — not comparable to full-atom values): 7649 Å² total; per-residue (Å²): 109,95,46,71,65,48,45,56,54,64,51,68,50,47,66,59,54,51,52,48,51,54,45,53,59,49,49,78,73,41,56,81,90,40,72,64,30,54,50,46,51,51,54,43,51,55,49,50,54,53,49,52,52,50,50,52,52,51,51,51,49,39,58,72,60,46,49,57,56,56,59,72,64,64,69,50,72,73,51,49,54,51,53,54,49,51,50,50,54,53,44,53,74,73,43,44,95,45,45,28,61,55,47,70,70,42,55,76,70,55,32,48,53,52,51,52,56,48,69,66,41,85,53,58,70,58,33,54,50,56,56,45,46,54,72,110

Foldseek 3Di:
DPDPVVVVVVVVLVVLVVVLVVLVVVLVPDDPPDPVNVVSVVVNVVSVVVSVVVVVVVVVCCVVPPVVVVVVVVDDPVRVLVVLLVVLVVCCVPQLLCLLVVLVPDDPVVSVVVLVSLVSNPPPVSSVSSVVSNVD